Protein AF-A0A0A6YWH3-F1 (afdb_monomer_lite)

Organism: Mus musculus (NCBI:txid10090)

Radius of gyration: 14.09 Å; chains: 1; bounding box: 30×34×40 Å

Structure (mmCIF, N/CA/C/O backbone):
data_AF-A0A0A6YWH3-F1
#
_entry.id   AF-A0A0A6YWH3-F1
#
loop_
_atom_site.group_PDB
_atom_site.id
_atom_site.type_symbol
_atom_site.label_atom_id
_atom_site.label_alt_id
_atom_site.label_comp_id
_atom_site.label_asym_id
_atom_site.label_entity_id
_atom_site.label_seq_id
_atom_site.pdbx_PDB_ins_code
_atom_site.Cartn_x
_atom_site.Cartn_y
_atom_site.Cartn_z
_atom_site.occupancy
_atom_site.B_iso_or_equiv
_atom_site.auth_seq_id
_atom_site.auth_comp_id
_atom_site.auth_asym_id
_atom_site.auth_atom_id
_atom_site.pdbx_PDB_model_num
ATOM 1 N N . LYS A 1 1 ? -4.081 20.412 5.601 1.00 53.78 1 LYS A N 1
ATOM 2 C CA . LYS A 1 1 ? -5.151 19.571 6.190 1.00 53.78 1 LYS A CA 1
ATOM 3 C C . LYS A 1 1 ? -4.462 18.553 7.074 1.00 53.78 1 LYS A C 1
ATOM 5 O O . LYS A 1 1 ? -3.579 17.877 6.569 1.00 53.78 1 LYS A O 1
ATOM 10 N N . GLU A 1 2 ? -4.789 18.507 8.358 1.00 73.31 2 GLU A N 1
ATOM 11 C CA . GLU A 1 2 ? -4.258 17.477 9.253 1.00 73.31 2 GLU A CA 1
ATOM 12 C C . GLU A 1 2 ? -5.032 16.175 9.027 1.00 73.31 2 GLU A C 1
ATOM 14 O O . GLU A 1 2 ? -6.262 16.192 8.948 1.00 73.31 2 GLU A O 1
ATOM 19 N N . ASN A 1 3 ? -4.315 15.062 8.869 1.00 86.19 3 ASN A N 1
ATOM 20 C CA . ASN A 1 3 ? -4.922 13.738 8.800 1.00 86.19 3 ASN A CA 1
ATOM 21 C C . ASN A 1 3 ? -5.076 13.229 10.237 1.00 86.19 3 ASN A C 1
ATOM 23 O O . ASN A 1 3 ? -4.083 13.101 10.946 1.00 86.19 3 ASN A O 1
ATOM 27 N N . LEU A 1 4 ? -6.309 12.976 10.676 1.00 91.69 4 LEU A N 1
ATOM 28 C CA . LEU A 1 4 ? -6.611 12.491 12.023 1.00 91.69 4 LEU A CA 1
ATOM 29 C C . LEU A 1 4 ? -7.739 11.462 11.956 1.00 91.69 4 LEU A C 1
ATOM 31 O O . LEU A 1 4 ? -8.860 11.792 11.570 1.00 91.69 4 LEU A O 1
ATOM 35 N N . LEU A 1 5 ? -7.457 10.230 12.377 1.00 92.12 5 LEU A N 1
ATOM 36 C CA . LEU A 1 5 ? -8.462 9.196 12.601 1.00 92.12 5 LEU A CA 1
ATOM 37 C C . LEU A 1 5 ? -8.587 8.932 14.098 1.00 92.12 5 LEU A C 1
ATOM 39 O O . LEU A 1 5 ? -7.662 8.415 14.721 1.00 92.12 5 LEU A O 1
ATOM 43 N N . ARG A 1 6 ? -9.745 9.249 14.673 1.00 92.69 6 ARG A N 1
ATOM 44 C CA . ARG A 1 6 ? -10.051 8.955 16.074 1.00 92.69 6 ARG A CA 1
ATOM 45 C C . ARG A 1 6 ? -10.737 7.595 16.171 1.00 92.69 6 ARG A C 1
ATOM 47 O O . ARG A 1 6 ? -11.813 7.416 15.612 1.00 92.69 6 ARG A O 1
ATOM 54 N N . VAL A 1 7 ? -10.101 6.650 16.856 1.00 90.75 7 VAL A N 1
ATOM 55 C CA . VAL A 1 7 ? -10.590 5.269 17.010 1.00 90.75 7 VAL A CA 1
ATOM 56 C C . VAL A 1 7 ? -11.378 5.097 18.303 1.00 90.75 7 VAL A C 1
ATOM 58 O O . VAL A 1 7 ? -12.373 4.381 18.342 1.00 90.75 7 VAL A O 1
ATOM 61 N N . SER A 1 8 ? -10.946 5.774 19.361 1.00 89.69 8 SER A N 1
ATOM 62 C CA . SER A 1 8 ? -11.634 5.822 20.648 1.00 89.69 8 SER A CA 1
ATOM 63 C C . SER A 1 8 ? -11.445 7.199 21.287 1.00 89.69 8 SER A C 1
ATOM 65 O O . SER A 1 8 ? -10.792 8.077 20.718 1.00 89.69 8 SER A O 1
ATOM 67 N N . GLU A 1 9 ? -11.996 7.408 22.483 1.00 84.88 9 GLU A N 1
ATOM 68 C CA . GLU A 1 9 ? -11.816 8.663 23.227 1.00 84.88 9 GLU A CA 1
ATOM 69 C C . GLU A 1 9 ? -10.333 9.004 23.467 1.00 84.88 9 GLU A C 1
ATOM 71 O O . GLU A 1 9 ? -9.964 10.182 23.451 1.00 84.88 9 GLU A O 1
ATOM 76 N N . THR A 1 10 ? -9.481 7.980 23.602 1.00 89.81 10 THR A N 1
ATOM 77 C CA . THR A 1 10 ? -8.057 8.099 23.955 1.00 89.81 10 THR A CA 1
ATOM 78 C C . THR A 1 10 ? -7.084 7.709 22.841 1.00 89.81 10 THR A C 1
ATOM 80 O O . THR A 1 10 ? -5.910 8.060 22.927 1.00 89.81 10 THR A O 1
ATOM 83 N N . VAL A 1 11 ? -7.533 7.005 21.796 1.00 90.94 11 VAL A N 1
ATOM 84 C CA . VAL A 1 11 ? -6.663 6.510 20.716 1.00 90.94 11 VAL A CA 1
ATOM 85 C C . VAL A 1 11 ? -6.987 7.213 19.405 1.00 90.94 11 VAL A C 1
ATOM 87 O O . VAL A 1 11 ? -8.117 7.159 18.909 1.00 90.94 11 VAL A O 1
ATOM 90 N N . ALA A 1 12 ? -5.970 7.833 18.812 1.00 94.00 12 ALA A N 1
ATOM 91 C CA . ALA A 1 12 ? -6.051 8.433 17.491 1.00 94.00 12 ALA A CA 1
ATOM 92 C C . ALA A 1 12 ? -4.776 8.174 16.680 1.00 94.00 12 ALA A C 1
ATOM 94 O O . ALA A 1 12 ? -3.682 8.082 17.234 1.00 94.00 12 ALA A O 1
ATOM 95 N N . PHE A 1 13 ? -4.932 8.088 15.361 1.00 93.06 13 PHE A N 1
ATOM 96 C CA . PHE A 1 13 ? -3.843 7.985 14.398 1.00 93.06 13 PHE A CA 1
ATOM 97 C C . PHE A 1 13 ? -3.731 9.277 13.596 1.00 93.06 13 PHE A C 1
ATOM 99 O O . PHE A 1 13 ? -4.736 9.794 13.107 1.00 93.06 13 PHE A O 1
ATOM 106 N N . THR A 1 14 ? -2.509 9.778 13.447 1.00 92.75 14 THR A N 1
ATOM 107 C CA . THR A 1 14 ? -2.192 10.978 12.653 1.00 92.75 14 THR A CA 1
ATOM 108 C C . THR A 1 14 ? -1.355 10.661 11.414 1.00 92.75 14 THR A C 1
ATOM 110 O O . THR A 1 14 ? -1.390 11.387 10.423 1.00 92.75 14 THR A O 1
ATOM 113 N N . ASP A 1 15 ? -0.625 9.548 11.449 1.00 90.94 15 ASP A N 1
ATOM 114 C CA . ASP A 1 15 ? 0.161 9.047 10.329 1.00 90.94 15 ASP A CA 1
ATOM 115 C C . ASP A 1 15 ? -0.723 8.320 9.302 1.00 90.94 15 ASP A C 1
ATOM 117 O O . ASP A 1 15 ? -1.542 7.466 9.653 1.00 90.94 15 ASP A O 1
ATOM 121 N N . VAL A 1 16 ? -0.535 8.633 8.018 1.00 90.06 16 VAL A N 1
ATOM 122 C CA . VAL A 1 16 ? -1.363 8.103 6.922 1.00 90.06 16 VAL A CA 1
ATOM 123 C C . VAL A 1 16 ? -1.247 6.586 6.822 1.00 90.06 16 VAL A C 1
ATOM 125 O O . VAL A 1 16 ? -2.265 5.905 6.704 1.00 90.06 16 VAL A O 1
ATOM 128 N N . ASN A 1 17 ? -0.038 6.034 6.928 1.00 91.50 17 ASN A N 1
ATOM 129 C CA . ASN A 1 17 ? 0.162 4.589 6.830 1.00 91.50 17 ASN A CA 1
ATOM 130 C C . ASN A 1 17 ? -0.485 3.863 8.016 1.00 91.5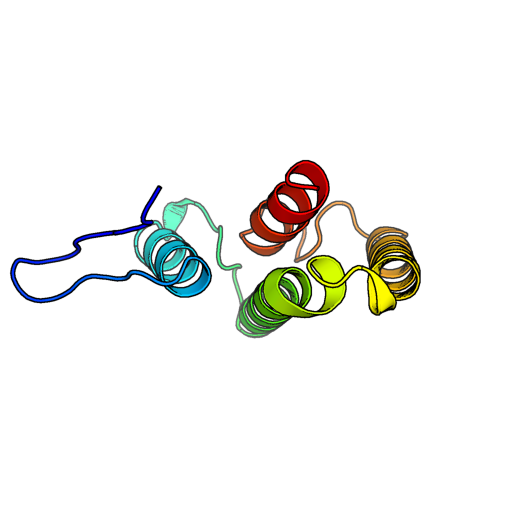0 17 ASN A C 1
ATOM 132 O O . ASN A 1 17 ? -1.079 2.799 7.850 1.00 91.50 17 ASN A O 1
ATOM 136 N N . SER A 1 18 ? -0.438 4.454 9.207 1.00 92.12 18 SER A N 1
ATOM 137 C CA . SER A 1 18 ? -1.115 3.943 10.402 1.00 92.12 18 SER A CA 1
ATOM 138 C C . SER A 1 18 ? -2.638 3.952 10.245 1.00 92.12 18 SER A C 1
ATOM 140 O O . SER A 1 18 ? -3.290 2.957 10.564 1.00 92.12 18 SER A O 1
ATOM 142 N N . ILE A 1 19 ? -3.199 5.027 9.680 1.00 93.81 19 ILE A N 1
ATOM 143 C CA . ILE A 1 19 ? -4.626 5.131 9.338 1.00 93.81 19 ILE A CA 1
ATOM 144 C C . ILE A 1 19 ? -5.018 4.039 8.333 1.00 93.81 19 ILE A C 1
ATOM 146 O O . ILE A 1 19 ? -5.972 3.302 8.576 1.00 93.81 19 ILE A O 1
ATOM 150 N N . LEU A 1 20 ? -4.268 3.890 7.235 1.00 92.31 20 LEU A N 1
ATOM 151 C CA . LEU A 1 20 ? -4.536 2.891 6.194 1.00 92.31 20 LEU A CA 1
ATOM 152 C C . LEU A 1 20 ? -4.501 1.463 6.751 1.00 92.31 20 LEU A C 1
ATOM 154 O O . LEU A 1 20 ? -5.442 0.695 6.543 1.00 92.31 20 LEU A O 1
ATOM 158 N N . ARG A 1 21 ? -3.455 1.121 7.516 1.00 93.44 21 ARG A N 1
ATOM 159 C CA . ARG A 1 21 ? -3.328 -0.188 8.176 1.00 93.44 21 ARG A CA 1
ATOM 160 C C . ARG A 1 21 ? -4.494 -0.462 9.108 1.00 93.44 21 ARG A C 1
ATOM 162 O O . ARG A 1 21 ? -5.032 -1.565 9.098 1.00 93.44 21 ARG A O 1
ATOM 169 N N . TYR A 1 22 ? -4.883 0.522 9.915 1.00 94.06 22 TYR A N 1
ATOM 170 C CA . TYR A 1 22 ? -6.001 0.359 10.833 1.00 94.06 22 TYR A CA 1
ATOM 171 C C . TYR A 1 22 ? -7.304 0.082 10.076 1.00 94.06 22 TYR A C 1
ATOM 173 O O . TYR A 1 22 ? -7.982 -0.897 10.379 1.00 94.06 22 TYR A O 1
ATOM 181 N N . LEU A 1 23 ? -7.608 0.871 9.040 1.00 92.81 23 LEU A N 1
ATOM 182 C CA . LEU A 1 23 ? -8.807 0.695 8.216 1.00 92.81 23 LEU A CA 1
ATOM 183 C C . LEU A 1 23 ? -8.858 -0.682 7.537 1.00 92.81 23 LEU A C 1
ATOM 185 O O . LEU A 1 23 ? -9.895 -1.343 7.560 1.00 92.81 23 LEU A O 1
ATOM 189 N N . ALA A 1 24 ? -7.741 -1.154 6.982 1.00 93.12 24 ALA A N 1
ATOM 190 C CA . ALA A 1 24 ? -7.692 -2.473 6.355 1.00 93.12 24 ALA A CA 1
ATOM 191 C C . ALA A 1 24 ? -7.831 -3.621 7.369 1.00 93.12 24 ALA A C 1
ATOM 193 O O . ALA A 1 24 ? -8.417 -4.652 7.048 1.00 93.12 24 ALA A O 1
ATOM 194 N N . ARG A 1 25 ? -7.337 -3.440 8.602 1.00 90.75 25 ARG A N 1
ATOM 195 C CA . ARG A 1 25 ? -7.453 -4.439 9.676 1.00 90.75 25 ARG A CA 1
ATOM 196 C C . ARG A 1 25 ? -8.856 -4.523 10.270 1.00 90.75 25 ARG A C 1
ATOM 198 O O . ARG A 1 25 ? -9.254 -5.610 10.673 1.00 90.75 25 ARG A O 1
ATOM 205 N N . ILE A 1 26 ? -9.606 -3.420 10.324 1.00 93.12 26 ILE A N 1
ATOM 206 C CA . ILE A 1 26 ? -11.007 -3.455 10.781 1.00 93.12 26 ILE A CA 1
ATOM 207 C C . ILE A 1 26 ? -11.954 -3.984 9.697 1.00 93.12 26 ILE A C 1
ATOM 209 O O . ILE A 1 26 ? -12.927 -4.661 10.013 1.00 93.12 26 ILE A O 1
ATOM 213 N N . ALA A 1 27 ? -11.669 -3.706 8.422 1.00 91.31 27 ALA A N 1
ATOM 214 C CA . ALA A 1 27 ? -12.497 -4.102 7.287 1.00 91.31 27 ALA A CA 1
ATOM 215 C C . ALA A 1 27 ? -11.991 -5.409 6.654 1.00 91.31 27 ALA A C 1
ATOM 217 O O . ALA A 1 27 ? -11.651 -5.456 5.470 1.00 91.31 27 ALA A O 1
ATOM 218 N N . THR A 1 28 ? -11.938 -6.483 7.444 1.00 88.31 28 THR A N 1
ATOM 219 C CA . THR A 1 28 ? -11.375 -7.780 7.020 1.00 88.31 28 THR A CA 1
ATOM 220 C C . THR A 1 28 ? -12.077 -8.378 5.799 1.00 88.31 28 THR A C 1
ATOM 222 O O . THR A 1 28 ? -11.435 -9.032 4.982 1.00 88.31 28 THR A O 1
ATOM 225 N N . THR A 1 29 ? -13.371 -8.101 5.613 1.00 89.06 29 THR A N 1
ATOM 226 C CA . THR A 1 29 ? -14.153 -8.552 4.450 1.00 89.06 29 THR A CA 1
ATOM 227 C C . THR A 1 29 ? -13.708 -7.922 3.132 1.00 89.06 29 THR A C 1
ATOM 229 O O . THR A 1 29 ? -14.007 -8.462 2.073 1.00 89.06 29 THR A O 1
ATOM 232 N N . SER A 1 30 ? -13.012 -6.784 3.179 1.00 88.25 30 SER A N 1
ATOM 233 C CA . SER A 1 30 ? -12.566 -6.061 1.986 1.00 88.25 30 SER A CA 1
ATOM 234 C C . SER A 1 30 ? -11.252 -6.597 1.412 1.00 88.25 30 SER A C 1
ATOM 236 O O . SER A 1 30 ? -10.876 -6.197 0.318 1.00 88.25 30 SER A O 1
ATOM 238 N N . GLY A 1 31 ? -10.520 -7.450 2.143 1.00 91.25 31 GLY A N 1
ATOM 239 C CA . GLY A 1 31 ? -9.272 -8.063 1.662 1.00 91.25 31 GLY A CA 1
ATOM 240 C C . GLY A 1 31 ? -8.107 -7.092 1.416 1.00 91.25 31 GLY A C 1
ATOM 241 O O . GLY A 1 31 ? -7.088 -7.488 0.861 1.00 91.25 31 GLY A O 1
ATOM 242 N N . LEU A 1 32 ? -8.216 -5.831 1.852 1.00 93.88 32 LEU A N 1
ATOM 243 C CA . LEU A 1 32 ? -7.263 -4.763 1.512 1.00 93.88 32 LEU A CA 1
ATOM 244 C C . LEU A 1 32 ? -5.854 -4.976 2.077 1.00 93.88 32 LEU A C 1
ATOM 246 O O . LEU A 1 32 ? -4.903 -4.377 1.577 1.00 93.88 32 LEU A O 1
ATOM 250 N N . TYR A 1 33 ? -5.727 -5.798 3.120 1.00 95.25 33 TYR A N 1
ATOM 251 C CA . TYR A 1 33 ? -4.440 -6.153 3.710 1.00 95.25 33 TYR A CA 1
ATOM 252 C C . TYR A 1 33 ? -3.893 -7.490 3.211 1.00 95.25 33 TYR A C 1
ATOM 254 O O . TYR A 1 33 ? -2.926 -7.953 3.785 1.00 95.25 33 TYR A O 1
ATOM 262 N N . GLY A 1 34 ? -4.467 -8.113 2.177 1.00 93.44 34 GLY A N 1
ATOM 263 C CA . GLY A 1 34 ? -4.024 -9.418 1.679 1.00 93.44 34 GLY A CA 1
ATOM 264 C C . GLY A 1 34 ? -4.523 -10.603 2.515 1.00 93.44 34 GLY A C 1
ATOM 265 O O . GLY A 1 34 ? -5.085 -10.460 3.605 1.00 93.44 34 GLY A O 1
ATOM 266 N N . THR A 1 35 ? -4.324 -11.802 1.979 1.00 91.88 35 THR A N 1
ATOM 267 C CA . THR A 1 35 ? -4.894 -13.068 2.469 1.00 91.88 35 THR A CA 1
ATOM 268 C C . THR A 1 35 ? -3.912 -13.920 3.267 1.00 91.88 35 THR A C 1
ATOM 270 O O . THR A 1 35 ? -4.326 -14.773 4.050 1.00 91.88 35 THR A O 1
ATOM 273 N N . ASN A 1 36 ? -2.611 -13.697 3.087 1.00 93.19 36 ASN A N 1
ATOM 274 C CA . ASN A 1 36 ? -1.548 -14.471 3.717 1.00 93.19 36 ASN A CA 1
ATOM 275 C C . ASN A 1 36 ? -0.398 -13.565 4.185 1.00 93.19 36 ASN A C 1
ATOM 277 O O . ASN A 1 36 ? -0.284 -12.412 3.778 1.00 93.19 36 ASN A O 1
ATOM 281 N N . LEU A 1 37 ? 0.473 -14.104 5.043 1.00 93.88 37 LEU A N 1
ATOM 282 C CA . LEU A 1 37 ? 1.561 -13.343 5.666 1.00 93.88 37 LEU A CA 1
ATOM 283 C C . LEU A 1 37 ? 2.555 -12.756 4.647 1.00 93.88 37 LEU A C 1
ATOM 285 O O . LEU A 1 37 ? 3.131 -11.692 4.882 1.00 93.88 37 LEU A O 1
ATOM 289 N N . MET A 1 38 ? 2.757 -13.441 3.519 1.00 95.62 38 MET A N 1
ATOM 290 C CA . MET A 1 38 ? 3.631 -12.950 2.457 1.00 95.62 38 MET A CA 1
ATOM 291 C C . MET A 1 38 ? 3.032 -11.697 1.812 1.00 95.62 38 MET A C 1
ATOM 293 O O . MET A 1 38 ? 3.710 -10.677 1.745 1.00 95.62 38 MET A O 1
ATOM 297 N N . GLU A 1 39 ? 1.748 -11.730 1.451 1.00 95.44 39 GLU A N 1
ATOM 298 C CA . GLU A 1 39 ? 1.029 -10.563 0.923 1.00 95.44 39 GLU A CA 1
ATOM 299 C C . GLU A 1 39 ? 0.995 -9.407 1.930 1.00 95.44 39 GLU A C 1
ATOM 301 O O . GLU A 1 39 ? 1.182 -8.257 1.546 1.00 95.44 39 GLU A O 1
ATOM 306 N N . HIS A 1 40 ? 0.831 -9.691 3.229 1.00 94.56 40 HIS A N 1
ATOM 307 C CA . HIS A 1 40 ? 0.881 -8.661 4.280 1.00 94.56 40 HIS A CA 1
ATOM 308 C C . HIS A 1 40 ? 2.225 -7.926 4.261 1.00 94.56 40 HIS A C 1
ATOM 310 O O . HIS A 1 40 ? 2.276 -6.702 4.359 1.00 94.56 40 HIS A O 1
ATOM 316 N N . THR A 1 41 ? 3.309 -8.682 4.082 1.00 96.19 41 THR A N 1
ATOM 317 C CA . THR A 1 41 ? 4.673 -8.148 4.027 1.00 96.19 41 THR A CA 1
ATOM 318 C C . THR A 1 41 ? 4.916 -7.359 2.740 1.00 96.19 41 THR A C 1
ATOM 320 O O . THR A 1 41 ? 5.497 -6.276 2.792 1.00 96.19 41 THR A O 1
ATOM 323 N N . GLU A 1 42 ? 4.449 -7.857 1.589 1.00 95.88 42 GLU A N 1
ATOM 324 C CA . GLU A 1 42 ? 4.526 -7.117 0.323 1.00 95.88 42 GLU A CA 1
ATOM 325 C C . GLU A 1 42 ? 3.747 -5.790 0.414 1.00 95.88 42 GLU A C 1
ATOM 327 O O . GLU A 1 42 ? 4.231 -4.755 -0.041 1.00 95.88 42 GLU A O 1
ATOM 332 N N . ILE A 1 43 ? 2.574 -5.779 1.056 1.00 96.31 43 ILE A N 1
ATOM 333 C CA . ILE A 1 43 ? 1.778 -4.558 1.257 1.00 96.31 43 ILE A CA 1
ATOM 334 C C . ILE A 1 43 ? 2.512 -3.555 2.146 1.00 96.31 43 ILE A C 1
ATOM 336 O O . ILE A 1 43 ? 2.561 -2.367 1.823 1.00 96.31 43 ILE A O 1
ATOM 340 N N . ASP A 1 44 ? 3.106 -4.015 3.247 1.00 95.44 44 ASP A N 1
ATOM 341 C CA . ASP A 1 44 ? 3.890 -3.152 4.130 1.00 95.44 44 ASP A CA 1
ATOM 342 C C . ASP A 1 44 ? 5.112 -2.554 3.422 1.00 95.44 44 ASP A C 1
ATOM 344 O O . ASP A 1 44 ? 5.392 -1.363 3.591 1.00 95.44 44 ASP A O 1
ATOM 348 N N . HIS A 1 45 ? 5.774 -3.335 2.566 1.00 95.56 45 HIS A N 1
ATOM 349 C CA . HIS A 1 45 ? 6.845 -2.842 1.707 1.00 95.56 45 HIS A CA 1
ATOM 350 C C . HIS A 1 45 ? 6.367 -1.709 0.788 1.00 95.56 45 HIS A C 1
ATOM 352 O O . HIS A 1 45 ? 7.012 -0.663 0.723 1.00 95.56 45 HIS A O 1
ATOM 358 N N . TRP A 1 46 ? 5.227 -1.871 0.109 1.00 95.88 46 TRP A N 1
ATOM 359 C CA . TRP A 1 46 ? 4.703 -0.842 -0.797 1.00 95.88 46 TRP A CA 1
ATOM 360 C C . TRP A 1 46 ? 4.244 0.432 -0.075 1.00 95.88 46 TRP A C 1
ATOM 362 O O . TRP A 1 46 ? 4.445 1.526 -0.603 1.00 95.88 46 TRP A O 1
ATOM 372 N N . LEU A 1 47 ? 3.705 0.321 1.145 1.00 94.69 47 LEU A N 1
ATOM 373 C CA . LEU A 1 47 ? 3.374 1.477 1.994 1.00 94.69 47 LEU A CA 1
ATOM 374 C C . LEU A 1 47 ? 4.617 2.304 2.351 1.00 94.69 47 LEU A C 1
ATOM 376 O O . LEU A 1 47 ? 4.578 3.539 2.360 1.00 94.69 47 LEU A O 1
ATOM 380 N N . GLU A 1 48 ? 5.731 1.637 2.653 1.00 93.81 48 GLU A N 1
ATOM 381 C CA . GLU A 1 48 ? 7.006 2.305 2.908 1.00 93.81 48 GLU A CA 1
ATOM 382 C C . GLU A 1 48 ? 7.608 2.870 1.616 1.00 93.81 48 GLU A C 1
ATOM 384 O O . GLU A 1 48 ? 8.055 4.020 1.591 1.00 93.81 48 GLU A O 1
ATOM 389 N N . PHE A 1 49 ? 7.561 2.108 0.521 1.00 94.12 49 PHE A N 1
ATOM 390 C CA . PHE A 1 49 ? 8.026 2.527 -0.799 1.00 94.12 49 PHE A CA 1
ATOM 391 C C . PHE A 1 49 ? 7.347 3.826 -1.253 1.00 94.12 49 PHE A C 1
ATOM 393 O O . PHE A 1 49 ? 8.031 4.768 -1.666 1.00 94.12 49 PHE A O 1
ATOM 400 N N . SER A 1 50 ? 6.016 3.912 -1.131 1.00 92.75 50 SER A N 1
ATOM 401 C CA . SER A 1 50 ? 5.252 5.105 -1.505 1.00 92.75 50 SER A CA 1
ATOM 402 C C . SER A 1 50 ? 5.554 6.296 -0.597 1.00 92.75 50 SER A C 1
ATOM 404 O O . SER A 1 50 ? 5.619 7.427 -1.069 1.00 92.75 50 SER A O 1
ATOM 406 N N . ALA A 1 51 ? 5.759 6.063 0.702 1.00 90.50 51 ALA A N 1
ATOM 407 C CA . ALA A 1 51 ? 6.044 7.129 1.660 1.00 90.50 51 ALA A CA 1
ATOM 408 C C . ALA A 1 51 ? 7.476 7.682 1.548 1.00 90.50 51 ALA A C 1
ATOM 410 O O . ALA A 1 51 ? 7.704 8.833 1.921 1.00 90.50 51 ALA A O 1
ATOM 411 N N . THR A 1 52 ? 8.428 6.892 1.038 1.00 90.31 52 THR A N 1
ATOM 412 C CA . THR A 1 52 ? 9.863 7.230 1.038 1.00 90.31 52 THR A CA 1
ATOM 413 C C . THR A 1 52 ? 10.440 7.449 -0.361 1.00 90.31 52 THR A C 1
ATOM 415 O O . THR A 1 52 ? 10.838 8.559 -0.708 1.00 90.31 52 THR A O 1
ATOM 418 N N . LYS A 1 53 ? 10.532 6.394 -1.178 1.00 88.19 53 LYS A N 1
ATOM 419 C CA . LYS A 1 53 ? 11.186 6.435 -2.492 1.00 88.19 53 LYS A CA 1
ATOM 420 C C . LYS A 1 53 ? 10.368 7.240 -3.493 1.00 88.19 53 LYS A C 1
ATOM 422 O O . LYS A 1 53 ? 10.944 8.004 -4.259 1.00 88.19 53 LYS A O 1
ATOM 427 N N . LEU A 1 54 ? 9.049 7.058 -3.486 1.00 87.12 54 LEU A N 1
ATOM 428 C CA . LEU A 1 54 ? 8.160 7.646 -4.487 1.00 87.12 54 LEU A CA 1
ATOM 429 C C . LEU A 1 54 ? 7.809 9.111 -4.201 1.00 87.12 54 LEU A C 1
ATOM 431 O O . LEU A 1 54 ? 7.528 9.865 -5.124 1.00 87.12 54 LEU A O 1
ATOM 435 N N . SER A 1 55 ? 7.861 9.523 -2.934 1.00 85.12 55 SER A N 1
ATOM 436 C CA . SER A 1 55 ? 7.655 10.910 -2.501 1.00 85.12 55 SER A CA 1
ATOM 437 C C . SER A 1 55 ? 8.893 11.800 -2.699 1.00 85.12 55 SER A C 1
ATOM 439 O O . SER A 1 55 ? 8.799 13.023 -2.604 1.00 85.12 55 SER A O 1
ATOM 441 N N . SER A 1 56 ? 10.060 11.206 -2.973 1.00 85.81 56 SER A N 1
ATOM 442 C CA . SER A 1 56 ? 11.333 11.910 -3.135 1.00 85.81 56 SER A CA 1
ATOM 443 C C . SER A 1 56 ? 11.667 12.135 -4.612 1.00 85.81 56 SER A C 1
ATOM 445 O O . SER A 1 56 ? 11.838 11.184 -5.375 1.00 85.81 56 SER A O 1
ATOM 447 N N . CYS A 1 57 ? 11.831 13.402 -5.010 1.00 80.44 57 CYS A N 1
ATOM 448 C CA . CYS A 1 57 ? 12.122 13.781 -6.398 1.00 80.44 57 CYS A CA 1
ATOM 449 C C . CYS A 1 57 ? 13.449 13.182 -6.909 1.00 80.44 57 CYS A C 1
ATOM 451 O O . CYS A 1 57 ? 13.512 12.674 -8.027 1.00 80.44 57 CYS A O 1
ATOM 453 N N . ASP A 1 58 ? 14.479 13.136 -6.057 1.00 86.25 58 ASP A N 1
ATOM 454 C CA . ASP A 1 58 ? 15.816 12.628 -6.409 1.00 86.25 58 ASP A CA 1
ATOM 455 C C . ASP A 1 58 ? 15.816 11.138 -6.781 1.00 86.25 58 ASP A C 1
ATOM 457 O O . ASP A 1 58 ? 16.679 10.658 -7.517 1.00 86.25 58 ASP A O 1
ATOM 461 N N . ARG A 1 59 ? 14.845 10.383 -6.257 1.00 85.31 59 ARG A N 1
ATOM 462 C CA . ARG A 1 59 ? 14.739 8.929 -6.437 1.00 85.31 59 ARG A CA 1
ATOM 463 C C . ARG A 1 59 ? 13.584 8.527 -7.341 1.00 85.31 59 ARG A C 1
ATOM 465 O O . ARG A 1 59 ? 13.484 7.343 -7.673 1.00 85.31 59 ARG A O 1
ATOM 472 N N . LEU A 1 60 ? 12.769 9.484 -7.784 1.00 88.50 60 LEU A N 1
ATOM 473 C CA . LEU A 1 60 ? 11.537 9.239 -8.522 1.00 88.50 60 LEU A CA 1
ATOM 474 C C . LEU A 1 60 ? 11.773 8.381 -9.767 1.00 88.50 60 LEU A C 1
ATOM 476 O O . LEU A 1 60 ? 11.132 7.349 -9.913 1.00 88.50 60 LEU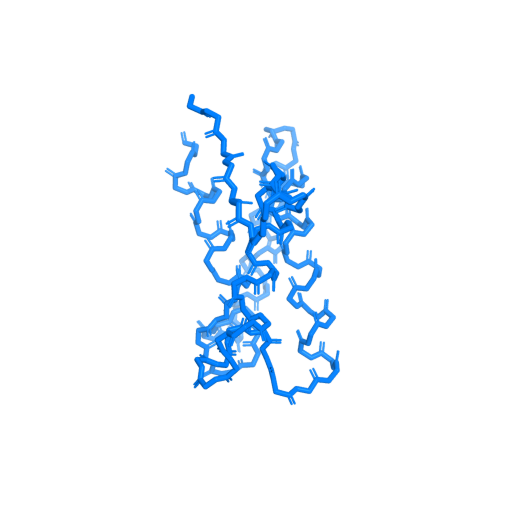 A O 1
ATOM 480 N N . THR A 1 61 ? 12.742 8.719 -10.621 1.00 90.62 61 THR A N 1
ATOM 481 C CA . THR A 1 61 ? 13.018 7.944 -11.847 1.00 90.62 61 THR A CA 1
ATOM 482 C C . THR A 1 61 ? 13.363 6.485 -11.543 1.00 90.62 61 THR A C 1
ATOM 484 O O . THR A 1 61 ? 12.859 5.572 -12.194 1.00 90.62 61 THR A O 1
ATOM 487 N N . SER A 1 62 ? 14.194 6.241 -10.523 1.00 92.38 62 SER A N 1
ATOM 488 C CA . SER A 1 62 ? 14.531 4.875 -10.104 1.00 92.38 62 SER A CA 1
ATOM 489 C C . SER A 1 62 ? 13.329 4.137 -9.513 1.00 92.38 62 SER A C 1
ATOM 491 O O . SER A 1 62 ? 13.117 2.972 -9.836 1.00 92.38 62 SER A O 1
ATOM 493 N N . ALA A 1 63 ? 12.511 4.829 -8.716 1.00 92.81 63 ALA A N 1
ATOM 494 C CA . ALA A 1 63 ? 11.311 4.278 -8.103 1.00 92.81 63 ALA A CA 1
ATOM 495 C C . ALA A 1 63 ? 10.262 3.910 -9.165 1.00 92.81 63 ALA A C 1
ATOM 497 O O . ALA A 1 63 ? 9.693 2.825 -9.123 1.00 92.81 63 ALA A O 1
ATOM 498 N N . ILE A 1 64 ? 10.053 4.765 -10.166 1.00 93.00 64 ILE A N 1
ATOM 499 C CA . ILE A 1 64 ? 9.141 4.493 -11.281 1.00 93.00 64 ILE A CA 1
ATOM 500 C C . ILE A 1 64 ? 9.622 3.304 -12.113 1.00 93.00 64 ILE A C 1
ATOM 502 O O . ILE A 1 64 ? 8.807 2.472 -12.500 1.00 93.00 64 ILE A O 1
ATOM 506 N N . ASN A 1 65 ? 10.928 3.175 -12.358 1.00 94.75 65 ASN A N 1
ATOM 507 C CA . ASN A 1 65 ? 11.469 2.017 -13.074 1.00 94.75 65 ASN A CA 1
ATOM 508 C C . ASN A 1 65 ? 11.292 0.710 -12.285 1.00 94.75 65 ASN A C 1
ATOM 510 O O . ASN A 1 65 ? 10.909 -0.302 -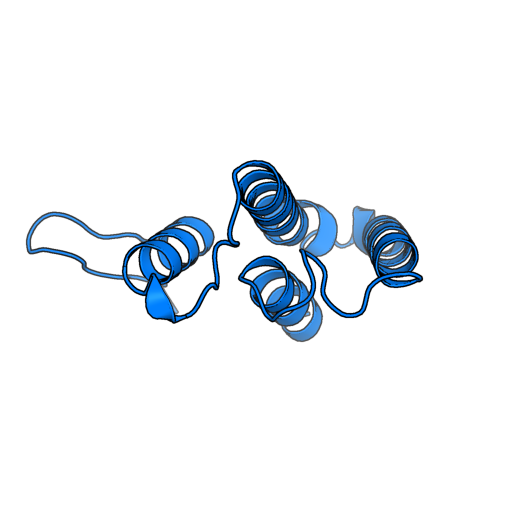12.870 1.00 94.75 65 ASN A O 1
ATOM 514 N N . GLU A 1 66 ? 11.535 0.733 -10.971 1.00 93.75 66 GLU A N 1
ATOM 515 C CA . GLU A 1 66 ? 11.290 -0.401 -10.067 1.00 93.75 66 GLU A CA 1
ATOM 516 C C . GLU A 1 66 ? 9.803 -0.791 -10.082 1.00 93.75 66 GLU A C 1
ATOM 518 O O . GLU A 1 66 ? 9.468 -1.950 -10.322 1.00 93.75 66 GLU A O 1
ATOM 523 N N . LEU A 1 67 ? 8.909 0.193 -9.957 1.00 94.38 67 LEU A N 1
ATOM 524 C CA . LEU A 1 67 ? 7.461 0.002 -10.028 1.00 94.38 67 LEU A CA 1
ATOM 525 C C . LEU A 1 67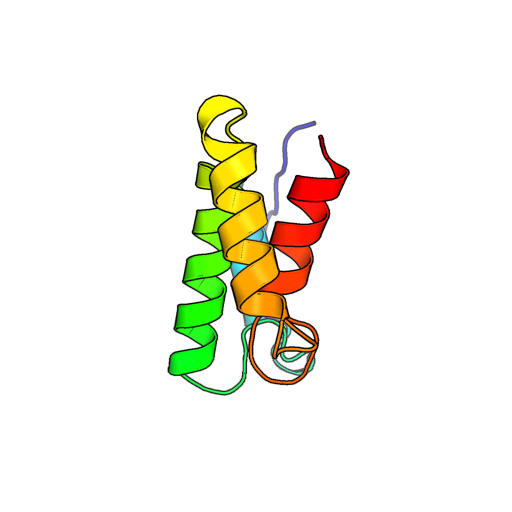 ? 7.018 -0.590 -11.375 1.00 94.38 67 LEU A C 1
ATOM 527 O O . LEU A 1 67 ? 6.263 -1.560 -11.408 1.00 94.38 67 LEU A O 1
ATOM 531 N N . ASN A 1 68 ? 7.509 -0.040 -12.487 1.00 95.00 68 ASN A N 1
ATOM 532 C CA . ASN A 1 68 ? 7.198 -0.522 -13.832 1.00 95.00 68 ASN A CA 1
ATOM 533 C C . ASN A 1 68 ? 7.685 -1.963 -14.045 1.00 95.00 68 ASN A C 1
ATOM 535 O O . ASN A 1 68 ? 6.992 -2.772 -14.658 1.00 95.00 68 ASN A O 1
ATOM 539 N N . HIS A 1 69 ? 8.855 -2.311 -13.505 1.00 94.62 69 HIS A N 1
ATOM 540 C CA . HIS A 1 69 ? 9.353 -3.681 -13.544 1.00 94.62 69 HIS A CA 1
ATOM 541 C C . HIS A 1 69 ? 8.450 -4.634 -12.749 1.00 94.62 69 HIS A C 1
ATOM 543 O O . HIS A 1 69 ? 8.065 -5.679 -13.273 1.00 94.62 69 HIS A O 1
ATOM 549 N N . CYS A 1 70 ? 8.043 -4.264 -11.532 1.00 93.25 70 CYS A N 1
ATOM 550 C CA . CYS A 1 70 ? 7.129 -5.070 -10.718 1.00 93.25 70 CYS A CA 1
ATOM 551 C C . CYS A 1 70 ? 5.760 -5.278 -11.386 1.00 93.25 70 CYS A C 1
ATOM 553 O O . CYS A 1 70 ? 5.218 -6.382 -11.336 1.00 93.25 70 CYS A O 1
ATOM 555 N N . LEU A 1 71 ? 5.223 -4.247 -12.044 1.00 94.38 71 LEU A N 1
ATOM 556 C CA . LEU A 1 71 ? 3.936 -4.301 -12.745 1.00 94.38 71 LEU A CA 1
ATOM 557 C C . LEU A 1 71 ? 3.999 -5.015 -14.103 1.00 94.38 71 LEU A C 1
ATOM 559 O O . LEU A 1 71 ? 2.961 -5.365 -14.652 1.00 94.38 71 LEU A O 1
ATOM 563 N N . SER A 1 72 ? 5.190 -5.294 -14.643 1.00 95.44 72 SER A N 1
ATOM 564 C CA . SER A 1 72 ? 5.330 -5.934 -15.963 1.00 95.44 72 SER A CA 1
ATOM 565 C C . SER A 1 72 ? 4.655 -7.308 -16.067 1.00 95.44 72 SER A C 1
ATOM 567 O O . SER A 1 72 ? 4.205 -7.695 -17.144 1.00 95.44 72 SER A O 1
ATOM 569 N N . LEU A 1 73 ? 4.566 -8.034 -14.949 1.00 92.88 73 LEU A N 1
ATOM 570 C CA . LEU A 1 73 ? 3.959 -9.365 -14.855 1.00 92.88 73 LEU A CA 1
ATOM 571 C C . LEU A 1 73 ? 2.759 -9.407 -13.899 1.00 92.88 73 LEU A C 1
ATOM 573 O O . LEU A 1 73 ? 2.265 -10.491 -13.592 1.00 92.88 73 LEU A O 1
ATOM 577 N N . ARG A 1 74 ? 2.311 -8.257 -13.386 1.00 92.81 74 ARG A N 1
ATOM 578 C CA . ARG A 1 74 ? 1.305 -8.184 -12.322 1.00 92.81 74 ARG A CA 1
ATOM 579 C C . ARG A 1 74 ? 0.187 -7.211 -12.680 1.00 92.81 74 ARG A C 1
ATOM 581 O O . ARG A 1 74 ? 0.441 -6.109 -13.148 1.00 92.81 74 ARG A O 1
ATOM 588 N N . THR A 1 75 ? -1.057 -7.611 -12.424 1.00 94.19 75 THR A N 1
ATOM 589 C CA . THR A 1 75 ? -2.235 -6.741 -12.605 1.00 94.19 75 THR A CA 1
ATOM 590 C C . THR A 1 75 ? -2.457 -5.813 -11.407 1.00 94.19 75 THR A C 1
ATOM 592 O O . THR A 1 75 ? -2.846 -4.665 -11.594 1.00 94.19 75 THR A O 1
ATOM 595 N N . TYR A 1 76 ? -2.177 -6.305 -10.198 1.00 95.00 76 TYR A N 1
ATOM 596 C CA . TYR A 1 76 ? -2.172 -5.559 -8.936 1.00 95.00 76 TYR A CA 1
ATOM 597 C C . TYR A 1 76 ? -0.797 -5.700 -8.284 1.00 95.00 76 TYR A C 1
ATOM 599 O O . TYR A 1 76 ? -0.092 -6.677 -8.541 1.00 95.00 76 TYR A O 1
ATOM 607 N N . LEU A 1 77 ? -0.392 -4.755 -7.437 1.00 93.88 77 LEU A N 1
ATOM 608 C CA . LEU A 1 77 ? 0.937 -4.789 -6.817 1.00 93.88 77 LEU A CA 1
ATOM 609 C C . LEU A 1 77 ? 1.142 -6.025 -5.938 1.00 93.88 77 LEU A C 1
ATOM 611 O O . LEU A 1 77 ? 2.242 -6.587 -5.907 1.00 93.88 77 LEU A O 1
ATOM 615 N N . VAL A 1 78 ? 0.081 -6.473 -5.268 1.00 95.75 78 VAL A N 1
ATOM 616 C CA . VAL A 1 78 ? 0.103 -7.629 -4.371 1.00 95.75 78 VAL A CA 1
ATOM 617 C C . VAL A 1 78 ? -1.066 -8.559 -4.678 1.00 95.75 78 VAL A C 1
ATOM 619 O O . VAL A 1 78 ? -2.209 -8.123 -4.794 1.00 95.75 78 VAL A O 1
ATOM 622 N N . GLY A 1 79 ? -0.775 -9.857 -4.794 1.00 91.25 79 GLY A N 1
ATOM 623 C CA . GLY A 1 79 ? -1.774 -10.872 -5.122 1.00 91.25 79 GLY A CA 1
ATOM 624 C C . GLY A 1 79 ? -2.451 -10.629 -6.479 1.00 91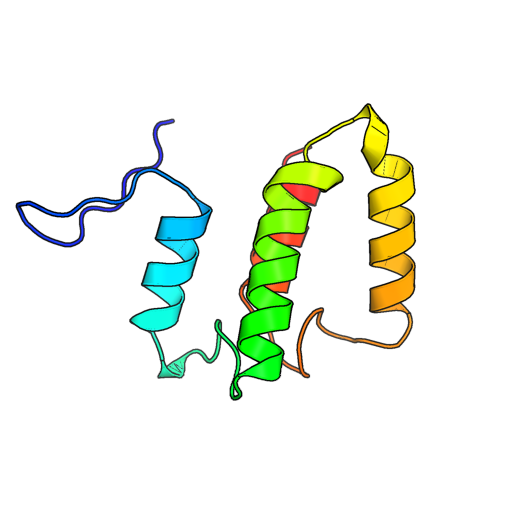.25 79 GLY A C 1
ATOM 625 O O . GLY A 1 79 ? -1.805 -10.247 -7.452 1.00 91.25 79 GLY A O 1
ATOM 626 N N . ASN A 1 80 ? -3.764 -10.876 -6.539 1.00 92.69 80 ASN A N 1
ATOM 627 C CA . ASN A 1 80 ? -4.589 -10.740 -7.751 1.00 92.69 80 ASN A CA 1
ATOM 628 C C . ASN A 1 80 ? -5.849 -9.883 -7.519 1.00 92.69 80 ASN A C 1
ATOM 630 O O . ASN A 1 80 ? -6.861 -10.051 -8.200 1.00 92.69 80 ASN A O 1
ATOM 634 N N . SER A 1 81 ? -5.815 -8.993 -6.531 1.00 93.62 81 SER A N 1
ATOM 635 C CA . SER A 1 81 ? -6.945 -8.145 -6.141 1.00 93.62 81 SER A CA 1
ATOM 636 C C . SER A 1 81 ? -6.461 -6.787 -5.649 1.00 93.62 81 SER A C 1
ATOM 638 O O . SER A 1 81 ? -5.293 -6.636 -5.314 1.00 93.62 81 SER A O 1
ATOM 640 N N . LEU A 1 82 ? -7.369 -5.815 -5.548 1.00 94.88 82 LEU A N 1
ATOM 641 C CA . LEU A 1 82 ? -7.045 -4.490 -5.023 1.00 94.88 82 LEU A CA 1
ATOM 642 C C . LEU A 1 82 ? -6.612 -4.556 -3.548 1.00 94.88 82 LEU A C 1
ATOM 644 O O . LEU A 1 82 ? -7.344 -5.077 -2.705 1.00 94.88 82 LEU A O 1
ATOM 648 N N . THR A 1 83 ? -5.463 -3.961 -3.232 1.00 96.25 83 THR A N 1
ATOM 649 C CA . THR A 1 83 ? -4.897 -3.893 -1.877 1.00 96.25 83 THR A CA 1
ATOM 650 C C . THR A 1 83 ? -4.509 -2.466 -1.485 1.00 96.25 83 THR A C 1
ATOM 652 O O . THR A 1 83 ? -4.544 -1.535 -2.294 1.00 96.25 83 THR A O 1
ATOM 655 N N . LEU A 1 84 ? -4.102 -2.272 -0.225 1.00 95.56 84 LEU A N 1
ATOM 656 C CA . LEU A 1 84 ? -3.519 -1.004 0.223 1.00 95.56 84 LEU A CA 1
ATOM 657 C C . LEU A 1 84 ? -2.283 -0.595 -0.587 1.00 95.56 84 LEU A C 1
ATOM 659 O O . LEU A 1 84 ? -2.069 0.605 -0.740 1.00 95.56 84 LEU A O 1
ATOM 663 N N . ALA A 1 85 ? -1.506 -1.556 -1.103 1.00 96.06 85 ALA A N 1
ATOM 664 C CA . ALA A 1 85 ? -0.333 -1.271 -1.926 1.00 96.06 85 ALA A CA 1
ATOM 665 C C . ALA A 1 85 ? -0.716 -0.453 -3.167 1.00 96.06 85 ALA A C 1
ATOM 667 O O . ALA A 1 85 ? -0.103 0.574 -3.456 1.00 96.06 85 ALA A O 1
ATOM 668 N N . ASP A 1 86 ? -1.778 -0.865 -3.864 1.00 96.06 86 ASP A N 1
ATOM 669 C CA . ASP A 1 86 ? -2.271 -0.178 -5.061 1.00 96.06 86 ASP A CA 1
ATOM 670 C C . ASP A 1 86 ? -2.753 1.236 -4.726 1.00 96.06 86 ASP A C 1
ATOM 672 O O . ASP A 1 86 ? -2.419 2.201 -5.414 1.00 96.06 86 ASP A O 1
ATOM 676 N N . LEU A 1 87 ? -3.505 1.370 -3.629 1.00 94.00 87 LEU A N 1
ATOM 677 C CA . LEU A 1 87 ? -4.068 2.645 -3.191 1.00 94.00 87 LEU A CA 1
ATOM 678 C C . LEU A 1 87 ? -2.983 3.648 -2.784 1.00 94.00 87 LEU A C 1
ATOM 680 O O . LEU A 1 87 ? -3.067 4.812 -3.174 1.00 94.00 87 LEU A O 1
ATOM 684 N N . CYS A 1 88 ? -1.979 3.226 -2.009 1.00 93.44 88 CYS A N 1
ATOM 685 C CA . CYS A 1 88 ? -0.943 4.132 -1.514 1.00 93.44 88 CYS A CA 1
ATOM 686 C C . CYS A 1 88 ? 0.003 4.573 -2.633 1.00 93.44 88 CYS A C 1
ATOM 688 O O . CYS A 1 88 ? 0.266 5.767 -2.769 1.00 93.44 88 CYS A O 1
ATOM 690 N N . VAL A 1 89 ? 0.444 3.644 -3.487 1.00 94.06 89 VAL A N 1
ATOM 691 C CA . VAL A 1 89 ? 1.314 3.957 -4.625 1.00 94.06 89 VAL A CA 1
ATOM 692 C C . VAL A 1 89 ? 0.588 4.869 -5.608 1.00 94.06 89 VAL A C 1
ATOM 694 O O . VAL A 1 89 ? 1.131 5.909 -5.979 1.00 94.06 89 VAL A O 1
ATOM 697 N N . TRP A 1 90 ? -0.656 4.552 -5.978 1.00 94.31 90 TRP A N 1
ATOM 698 C CA . TRP A 1 90 ? -1.433 5.397 -6.885 1.00 94.31 90 TRP A CA 1
ATOM 699 C C . TRP A 1 90 ? -1.691 6.791 -6.307 1.00 94.31 90 TRP A C 1
ATOM 701 O O . TRP A 1 90 ? -1.524 7.787 -7.012 1.00 94.31 90 TRP A O 1
ATOM 711 N N . ALA A 1 91 ? -2.070 6.888 -5.029 1.00 92.06 91 ALA A N 1
ATOM 712 C CA . ALA A 1 91 ? -2.335 8.174 -4.390 1.00 92.06 91 ALA A CA 1
ATOM 713 C C . ALA A 1 91 ? -1.082 9.055 -4.342 1.00 92.06 91 ALA A C 1
ATOM 715 O O . ALA A 1 91 ? -1.183 10.253 -4.603 1.00 92.06 91 ALA A O 1
ATOM 716 N N . THR A 1 92 ? 0.089 8.473 -4.068 1.00 91.38 92 THR A N 1
ATOM 717 C CA . THR A 1 92 ? 1.360 9.204 -4.108 1.00 91.38 92 THR A CA 1
ATOM 718 C C . THR A 1 92 ? 1.710 9.651 -5.529 1.00 91.38 92 THR A C 1
ATOM 720 O O . THR A 1 92 ? 2.055 10.813 -5.707 1.00 91.38 92 THR A O 1
ATOM 723 N N . LEU A 1 93 ? 1.552 8.793 -6.546 1.00 89.88 93 LEU A N 1
ATOM 724 C CA . LEU A 1 93 ? 1.797 9.157 -7.955 1.00 89.88 93 LEU A CA 1
ATOM 725 C C . LEU A 1 93 ? 0.876 10.263 -8.467 1.00 89.88 93 LEU A C 1
ATOM 727 O O . LEU A 1 93 ? 1.266 11.075 -9.294 1.00 89.88 93 LEU A O 1
ATOM 731 N N . LYS A 1 94 ? -0.380 10.257 -8.026 1.00 88.81 94 LYS A N 1
ATOM 732 C CA . LYS A 1 94 ? -1.386 11.239 -8.436 1.00 88.81 94 LYS A CA 1
ATOM 733 C C . LYS A 1 94 ? -1.292 12.541 -7.631 1.00 88.81 94 LYS A C 1
ATOM 735 O O . LYS A 1 94 ? -1.897 13.538 -8.015 1.00 88.81 94 LYS A O 1
ATOM 740 N N . GLY A 1 95 ? -0.636 12.491 -6.472 1.00 71.38 95 GLY A N 1
ATOM 741 C CA . GLY A 1 95 ? -0.437 13.609 -5.551 1.00 71.38 95 GLY A CA 1
ATOM 742 C C . GLY A 1 95 ? 0.814 14.447 -5.825 1.00 71.38 95 GLY A C 1
ATOM 743 O O . GLY A 1 95 ? 0.999 15.450 -5.135 1.00 71.38 95 GLY A O 1
ATOM 744 N N . THR A 1 96 ? 1.641 14.050 -6.796 1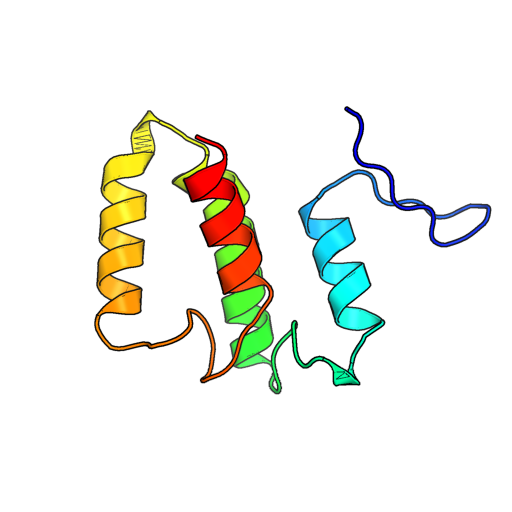.00 50.59 96 THR A N 1
ATOM 745 C CA . THR A 1 96 ? 2.666 14.889 -7.444 1.00 50.59 96 THR A CA 1
ATOM 746 C C . THR A 1 96 ? 2.070 15.659 -8.610 1.00 50.59 96 THR A C 1
ATOM 748 O O . THR A 1 96 ? 2.373 16.864 -8.728 1.00 50.59 96 THR A O 1
#

pLDDT: mean 91.07, std 7.02, range [50.59, 96.31]

Sequence (96 aa):
KENLLRVSETVAFTDVNSILRYLARIATTSGLYGTNLMEHTEIDHWLEFSATKLSSCDRLTSAINELNHCLSLRTYLVGNSLTLADLCVWATLKGT

Secondary structure (DSSP, 8-state):
----EE-SSS-EE-SHHHHHHHHHHH-GGG-TT-SSHHHHHHHHHHHHHHHHTSS-GGGHHHHHHHHHHHHTT-SSSSTTS--HHHHHHHHHHH--

Foldseek 3Di:
DFDWDDPDPPDIDRDPLVVQVVVCVVPVVQCQCHDDPVLVVLLVVLLVLLVPQCLDPVNNVVSVVVVCVCCVPAPENGDPDHYNSRVSNVCSVVVD

InterPro domains:
  IPR036282 Glutathione S-transferase, C-terminal domain superfamily [SSF47616] (16-93)
  IPR042450 Eukaryotic translation elongation factor 1 epsilon-1 [PTHR44490] (8-93)